Protein AF-A0A6C7D8C8-F1 (afdb_monomer)

Sequence (65 aa):
MNEETLAIIARYPNLKKGIVVAPDVVAHGSARVEIRQDGLLCWRMFEFEKDFAYYLERNLKEVSL

Secondary structure (DSSP, 8-state):
--HHHHHHHHT---BPTTEEEEEEE-GGG-EEEEEEETTEEEEEEETTSTTHHHHHHHHHHHHB-

Solvent-accessible surface area (backbone atoms only — not comparable to full-atom values): 3890 Å² total; per-residue (Å²): 112,61,72,65,62,54,53,58,52,64,75,56,84,50,56,36,89,58,53,46,81,47,78,46,65,45,88,92,74,48,25,33,42,36,35,25,49,78,84,41,83,75,47,72,54,42,67,89,44,86,65,34,70,61,55,51,53,52,51,49,63,69,48,34,112

Mean predicted aligned error: 2.72 Å

Structure (mmCIF, N/CA/C/O backbone):
data_AF-A0A6C7D8C8-F1
#
_entry.id   AF-A0A6C7D8C8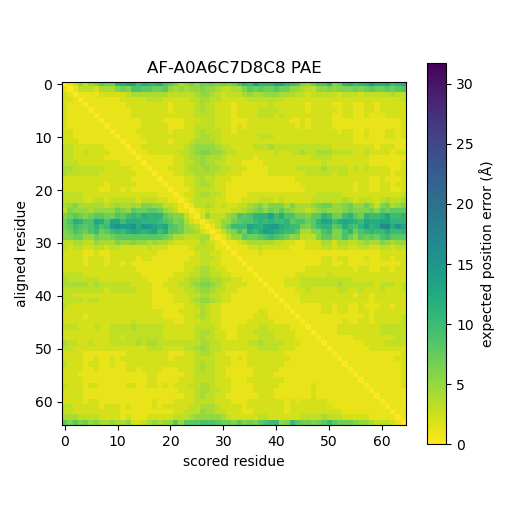-F1
#
loop_
_atom_site.group_PDB
_atom_site.id
_atom_site.type_symbol
_atom_site.label_atom_id
_atom_site.label_alt_id
_atom_site.label_comp_id
_atom_site.label_asym_id
_atom_s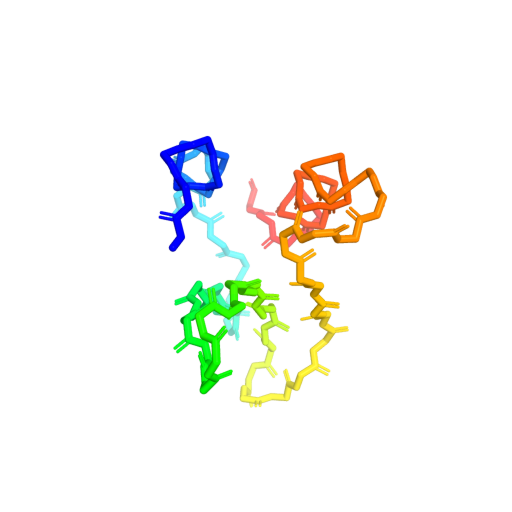ite.label_entity_id
_atom_site.label_seq_id
_atom_site.pdbx_PDB_ins_code
_atom_site.Cartn_x
_atom_site.Cartn_y
_atom_site.Cartn_z
_atom_site.occupancy
_atom_site.B_iso_or_equiv
_atom_site.auth_seq_id
_atom_site.auth_comp_id
_atom_site.auth_asym_id
_atom_site.auth_atom_id
_atom_site.pdbx_PDB_model_num
ATOM 1 N N . MET A 1 1 ? 4.863 -7.245 -7.751 1.00 85.25 1 MET A N 1
ATOM 2 C CA . MET A 1 1 ? 5.098 -6.479 -6.517 1.00 85.25 1 MET A CA 1
ATOM 3 C C . MET A 1 1 ? 6.536 -6.708 -6.132 1.00 85.25 1 MET A C 1
ATOM 5 O O . MET A 1 1 ? 6.947 -7.867 -6.145 1.00 85.25 1 MET A O 1
ATOM 9 N N . ASN A 1 2 ? 7.296 -5.651 -5.879 1.00 87.69 2 ASN A N 1
ATOM 10 C CA . ASN A 1 2 ? 8.688 -5.787 -5.469 1.00 87.69 2 ASN A CA 1
ATOM 11 C C . ASN A 1 2 ? 8.796 -6.141 -3.965 1.00 87.69 2 ASN A C 1
ATOM 13 O O . ASN A 1 2 ? 7.829 -6.025 -3.206 1.00 87.69 2 ASN A O 1
ATOM 17 N N . GLU A 1 3 ? 9.966 -6.624 -3.540 1.00 92.56 3 GLU A N 1
ATOM 18 C CA . GLU A 1 3 ? 10.203 -7.038 -2.146 1.00 92.56 3 GLU A CA 1
ATOM 19 C C . GLU A 1 3 ? 10.153 -5.857 -1.166 1.00 92.56 3 GLU A C 1
ATOM 21 O O . GLU A 1 3 ? 9.695 -6.010 -0.034 1.00 92.56 3 GLU A O 1
ATOM 26 N N . GLU A 1 4 ? 10.563 -4.667 -1.612 1.00 93.75 4 GLU A N 1
ATOM 27 C CA . GLU A 1 4 ? 10.544 -3.441 -0.812 1.00 93.75 4 GLU A CA 1
ATOM 28 C C . GLU A 1 4 ? 9.116 -3.064 -0.396 1.00 93.75 4 GLU A C 1
ATOM 30 O O . GLU A 1 4 ? 8.860 -2.837 0.784 1.00 93.75 4 GLU A O 1
ATOM 35 N N . THR A 1 5 ? 8.157 -3.077 -1.323 1.00 95.06 5 THR A N 1
ATOM 36 C CA . THR A 1 5 ? 6.744 -2.787 -1.059 1.00 95.06 5 THR A CA 1
ATOM 37 C C . THR A 1 5 ? 6.173 -3.732 -0.009 1.00 95.06 5 THR A C 1
ATOM 39 O O . THR A 1 5 ? 5.500 -3.294 0.927 1.00 95.06 5 THR A O 1
ATOM 42 N N . LEU A 1 6 ? 6.470 -5.029 -0.122 1.00 95.38 6 LEU A N 1
ATOM 43 C CA . LEU A 1 6 ? 6.025 -6.026 0.852 1.00 95.38 6 LEU A CA 1
ATOM 44 C C . LEU A 1 6 ? 6.665 -5.795 2.227 1.00 95.38 6 LEU A C 1
ATOM 46 O O . LEU A 1 6 ? 5.969 -5.878 3.239 1.00 95.38 6 LEU A O 1
ATOM 50 N N . ALA A 1 7 ? 7.953 -5.445 2.272 1.00 97.19 7 ALA A N 1
ATOM 51 C CA . ALA A 1 7 ? 8.646 -5.107 3.511 1.00 97.19 7 ALA A CA 1
ATOM 52 C C . ALA A 1 7 ? 8.075 -3.837 4.166 1.00 97.19 7 ALA A C 1
ATOM 54 O O . ALA A 1 7 ? 7.909 -3.796 5.386 1.00 97.19 7 ALA A O 1
ATOM 55 N N . ILE A 1 8 ? 7.717 -2.816 3.377 1.00 97.62 8 ILE A N 1
ATOM 56 C CA . ILE A 1 8 ? 7.044 -1.611 3.876 1.00 97.62 8 ILE A CA 1
ATOM 57 C C . ILE A 1 8 ? 5.706 -1.989 4.519 1.00 97.62 8 ILE A C 1
ATOM 59 O O . ILE A 1 8 ? 5.472 -1.606 5.662 1.00 97.62 8 ILE A O 1
ATOM 63 N N . ILE A 1 9 ? 4.863 -2.771 3.835 1.00 97.38 9 ILE A N 1
ATOM 64 C CA . ILE A 1 9 ? 3.556 -3.210 4.355 1.00 97.38 9 ILE A CA 1
ATOM 65 C C . ILE A 1 9 ? 3.719 -4.031 5.642 1.00 97.38 9 ILE A C 1
ATOM 67 O O . ILE A 1 9 ? 3.007 -3.797 6.617 1.00 97.38 9 ILE A O 1
ATOM 71 N N . ALA A 1 10 ? 4.690 -4.947 5.684 1.00 97.50 10 ALA A N 1
ATOM 72 C CA . ALA A 1 10 ? 4.927 -5.821 6.832 1.00 97.50 10 ALA A CA 1
ATOM 73 C C . ALA A 1 10 ? 5.318 -5.073 8.124 1.00 97.50 10 ALA A C 1
ATOM 75 O O . ALA A 1 10 ? 5.113 -5.604 9.216 1.00 97.50 10 ALA A O 1
ATOM 76 N N . ARG A 1 11 ? 5.832 -3.836 8.032 1.00 98.00 11 ARG A N 1
ATOM 77 C CA . ARG A 1 11 ? 6.110 -2.979 9.204 1.00 98.00 11 ARG A CA 1
ATOM 78 C C . ARG A 1 11 ? 4.846 -2.496 9.925 1.00 98.00 11 ARG A C 1
ATOM 80 O O . ARG A 1 11 ? 4.948 -2.032 11.057 1.00 98.00 11 ARG A O 1
ATOM 87 N N . TYR A 1 12 ? 3.672 -2.628 9.305 1.00 97.56 12 TYR A N 1
ATOM 88 C CA . TYR A 1 12 ? 2.388 -2.141 9.814 1.00 97.56 12 TYR A CA 1
ATOM 89 C C . TYR A 1 12 ? 1.368 -3.286 9.967 1.00 97.56 12 TYR A C 1
ATOM 91 O O . TYR A 1 12 ? 0.370 -3.332 9.248 1.00 97.56 12 TYR A O 1
ATOM 99 N N . PRO A 1 13 ? 1.592 -4.236 10.898 1.00 96.50 13 PRO A N 1
ATOM 100 C CA . PRO A 1 13 ? 0.772 -5.447 11.012 1.00 96.50 13 PRO A CA 1
ATOM 101 C C . PRO A 1 13 ? -0.632 -5.196 11.581 1.00 96.50 13 PRO A C 1
ATOM 103 O O . PRO A 1 13 ? -1.517 -6.034 11.423 1.00 96.50 13 PRO A O 1
ATOM 106 N N . ASN A 1 14 ? -0.839 -4.062 12.255 1.00 97.31 14 ASN A N 1
ATOM 107 C CA . ASN A 1 14 ? -2.081 -3.729 12.942 1.00 97.31 14 ASN A CA 1
ATOM 108 C C . ASN A 1 14 ? -2.703 -2.475 12.329 1.00 97.31 14 ASN A C 1
ATOM 110 O O . ASN A 1 14 ? -2.195 -1.366 12.498 1.00 97.31 14 ASN A O 1
ATOM 114 N N . LEU A 1 15 ? -3.826 -2.658 11.642 1.00 97.50 15 LEU A N 1
ATOM 115 C CA . LEU A 1 15 ? -4.560 -1.587 10.977 1.00 97.50 15 LEU A CA 1
ATOM 116 C C . LEU A 1 15 ? -5.777 -1.168 11.806 1.00 97.50 15 LEU A C 1
ATOM 118 O O . LEU A 1 15 ? -6.345 -1.967 12.559 1.00 97.50 15 LEU A O 1
ATOM 122 N N . LYS A 1 16 ? -6.212 0.085 11.644 1.00 98.00 16 LYS A N 1
ATOM 123 C CA . LYS A 1 16 ? -7.490 0.559 12.189 1.00 98.00 16 LYS A CA 1
ATOM 124 C C . LYS A 1 16 ? -8.637 -0.322 11.681 1.00 98.00 16 LYS A C 1
ATOM 126 O O . LYS A 1 16 ? -8.604 -0.849 10.569 1.00 98.00 16 LYS A O 1
ATOM 131 N N . LYS A 1 17 ? -9.683 -0.470 12.499 1.00 97.69 17 LYS A N 1
ATOM 132 C CA . LYS A 1 17 ? -10.861 -1.282 12.158 1.00 97.69 17 LYS A CA 1
ATOM 133 C C . LYS A 1 17 ? -11.447 -0.855 10.805 1.00 97.69 17 LYS A C 1
ATOM 135 O O . LYS A 1 17 ? -11.643 0.333 10.573 1.00 97.69 17 LYS A O 1
ATOM 140 N N . GLY A 1 18 ? -11.749 -1.835 9.953 1.00 97.25 18 GLY A N 1
ATOM 141 C CA . GLY A 1 18 ? -12.331 -1.611 8.624 1.00 97.25 18 GLY A CA 1
ATOM 142 C C . GLY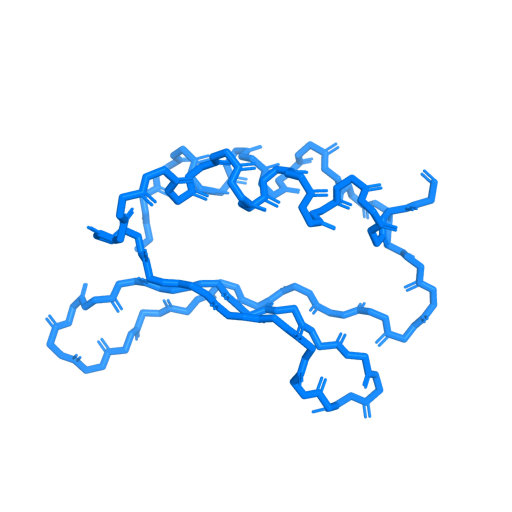 A 1 18 ? -11.307 -1.286 7.532 1.00 97.25 18 GLY A C 1
ATOM 143 O O . GLY A 1 18 ? -11.680 -1.259 6.360 1.00 97.25 18 GLY A O 1
ATOM 144 N N . ILE A 1 19 ? -10.029 -1.083 7.880 1.00 98.31 19 ILE A N 1
ATOM 145 C CA . ILE A 1 19 ? -8.965 -0.835 6.905 1.00 98.31 19 ILE A CA 1
ATOM 146 C C . ILE A 1 19 ? -8.426 -2.146 6.333 1.00 98.31 19 ILE A C 1
ATOM 148 O O . ILE A 1 19 ? -8.117 -3.086 7.064 1.00 98.31 19 ILE A O 1
ATOM 152 N N . VAL A 1 20 ? -8.257 -2.171 5.013 1.00 97.88 20 VAL A N 1
ATOM 153 C CA . VAL A 1 20 ? -7.599 -3.243 4.263 1.00 97.88 20 VAL A CA 1
ATOM 154 C C . VAL A 1 20 ? -6.525 -2.637 3.364 1.00 97.88 20 VAL A C 1
ATOM 156 O O . VAL A 1 20 ? -6.792 -1.685 2.630 1.00 97.88 20 VAL A O 1
ATOM 159 N N . VAL A 1 21 ? -5.324 -3.217 3.397 1.00 97.44 21 VAL A N 1
ATOM 160 C CA . VAL A 1 21 ? -4.222 -2.907 2.476 1.00 97.44 21 VAL A CA 1
ATOM 161 C C . VAL A 1 21 ? -4.122 -4.046 1.466 1.00 97.44 21 VAL A C 1
ATOM 163 O O . VAL A 1 21 ? -3.881 -5.190 1.844 1.00 97.44 21 VAL A O 1
ATOM 166 N N . ALA A 1 22 ? -4.320 -3.740 0.188 1.00 95.00 22 ALA A N 1
ATOM 167 C CA . ALA A 1 22 ? -4.342 -4.714 -0.896 1.00 95.00 22 ALA A CA 1
ATOM 168 C C . ALA A 1 22 ? -3.214 -4.419 -1.900 1.00 95.00 22 ALA A C 1
ATOM 170 O O . ALA A 1 22 ? -3.388 -3.578 -2.789 1.00 95.00 22 ALA A O 1
ATOM 171 N N . PRO A 1 23 ? -2.046 -5.071 -1.765 1.00 93.88 23 PRO A N 1
ATOM 172 C CA . PRO A 1 23 ? -1.051 -5.106 -2.827 1.00 93.88 23 PRO A CA 1
ATOM 173 C C . PRO A 1 23 ? -1.551 -5.985 -3.984 1.00 93.88 23 PRO A C 1
ATOM 175 O O . PRO A 1 23 ? -1.979 -7.116 -3.768 1.00 93.88 23 PRO A O 1
ATOM 178 N N . ASP A 1 24 ? -1.486 -5.475 -5.211 1.00 91.00 24 ASP A N 1
ATOM 179 C CA . ASP A 1 24 ? -2.012 -6.135 -6.410 1.00 91.00 24 ASP A CA 1
ATOM 180 C C . ASP A 1 24 ? -1.086 -5.920 -7.621 1.00 91.00 24 ASP A C 1
ATOM 182 O O . ASP A 1 24 ? -0.392 -4.905 -7.724 1.00 91.00 24 ASP A O 1
ATOM 186 N N . VAL A 1 25 ? -1.070 -6.871 -8.556 1.00 86.25 25 VAL A N 1
ATOM 187 C CA . VAL A 1 25 ? -0.379 -6.750 -9.848 1.00 86.25 25 VAL A CA 1
ATOM 188 C C . VAL A 1 25 ? -1.435 -6.777 -10.941 1.00 86.25 25 VAL A C 1
ATOM 190 O O . VAL A 1 25 ? -2.071 -7.801 -11.177 1.00 86.25 25 VAL A O 1
ATOM 193 N N . VAL A 1 26 ? -1.621 -5.645 -11.619 1.00 81.81 26 VAL A N 1
ATOM 194 C CA . VAL A 1 26 ? -2.633 -5.518 -12.671 1.00 81.81 26 VAL A CA 1
ATOM 195 C C . VAL A 1 26 ? -2.108 -5.991 -14.027 1.00 81.81 26 VAL A C 1
ATOM 197 O O . VAL A 1 26 ? -0.916 -6.265 -14.209 1.00 81.81 26 VAL A O 1
ATOM 200 N N . ALA A 1 27 ? -3.015 -6.064 -15.006 1.00 72.19 27 ALA A N 1
ATOM 201 C CA . ALA A 1 27 ? -2.675 -6.341 -16.397 1.00 72.19 27 ALA A CA 1
ATOM 202 C C . ALA A 1 27 ? -1.503 -5.461 -16.871 1.00 72.19 27 ALA A C 1
ATOM 204 O O . ALA A 1 27 ? -1.387 -4.297 -16.487 1.00 72.19 27 ALA A O 1
ATOM 205 N N . HIS A 1 28 ? -0.634 -6.036 -17.707 1.00 77.31 28 HIS A N 1
ATOM 206 C CA . HIS A 1 28 ? 0.623 -5.427 -18.168 1.00 77.31 28 HIS A CA 1
ATOM 207 C C . HIS A 1 28 ? 1.723 -5.292 -17.096 1.00 77.31 28 HIS A C 1
ATOM 209 O O . HIS A 1 28 ? 2.699 -4.577 -17.305 1.00 77.31 28 HIS A O 1
ATOM 215 N N . GLY A 1 29 ? 1.606 -6.004 -15.969 1.00 76.94 29 GLY A N 1
ATOM 216 C CA . GLY A 1 29 ? 2.695 -6.187 -15.000 1.00 76.94 29 GLY A CA 1
ATOM 217 C C . GLY A 1 29 ? 2.933 -5.001 -14.065 1.00 76.94 29 GLY A C 1
ATOM 218 O O . GLY A 1 29 ? 3.868 -5.031 -13.268 1.00 76.94 29 GLY A O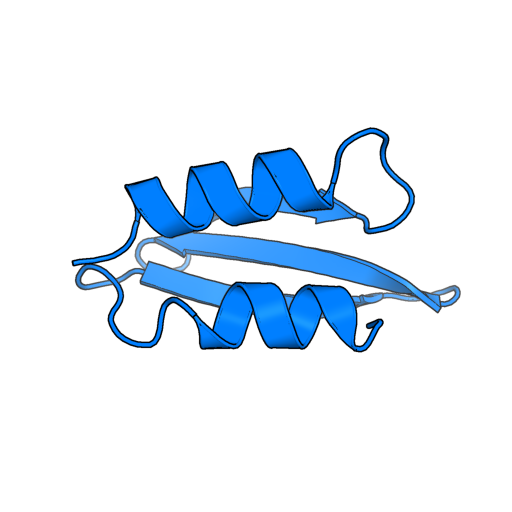 1
ATOM 219 N N . SER A 1 30 ? 2.090 -3.970 -14.127 1.00 86.00 30 SER A N 1
ATOM 220 C CA . SER A 1 30 ? 2.167 -2.845 -13.196 1.00 86.00 30 SER A CA 1
ATOM 221 C C . SER A 1 30 ? 1.669 -3.271 -11.817 1.00 86.00 30 SER A C 1
ATOM 223 O O . SER A 1 30 ? 0.544 -3.742 -11.666 1.00 86.00 30 SER A O 1
ATOM 225 N N . ALA A 1 31 ? 2.503 -3.103 -10.797 1.00 92.88 31 ALA A N 1
ATOM 226 C CA . ALA A 1 31 ? 2.121 -3.344 -9.414 1.00 92.88 31 ALA A CA 1
ATOM 227 C C . ALA A 1 31 ? 1.552 -2.069 -8.779 1.00 92.88 31 ALA A C 1
ATOM 229 O O . ALA A 1 31 ? 1.970 -0.958 -9.109 1.00 92.88 31 ALA A O 1
ATOM 230 N N . ARG A 1 32 ? 0.587 -2.232 -7.876 1.00 94.88 32 ARG A N 1
ATOM 231 C CA . ARG A 1 32 ? -0.054 -1.147 -7.128 1.00 94.88 32 ARG A CA 1
ATOM 232 C C . ARG A 1 32 ? -0.397 -1.581 -5.716 1.00 94.88 32 ARG A C 1
ATOM 234 O O . ARG A 1 32 ? -0.569 -2.767 -5.450 1.00 94.88 32 ARG A O 1
ATOM 241 N N . VAL A 1 33 ? -0.610 -0.610 -4.843 1.00 97.44 33 VAL A N 1
ATOM 242 C CA . VAL A 1 33 ? -1.211 -0.842 -3.529 1.00 97.44 33 VAL A CA 1
ATOM 243 C C . VAL A 1 33 ? -2.481 -0.016 -3.419 1.00 97.44 33 VAL A C 1
ATOM 245 O O . VAL A 1 33 ? -2.500 1.154 -3.797 1.00 97.44 33 VAL A O 1
ATOM 248 N N . GLU A 1 34 ? -3.542 -0.633 -2.908 1.00 97.88 34 GLU A N 1
ATOM 249 C CA . GLU A 1 34 ? -4.777 0.039 -2.515 1.00 97.88 34 GLU A CA 1
ATOM 250 C C . GLU A 1 34 ? -4.927 0.019 -0.992 1.00 97.88 34 GLU A C 1
ATOM 252 O O . GLU A 1 34 ? -4.653 -0.990 -0.344 1.00 97.88 34 GLU A O 1
ATOM 257 N N . ILE A 1 35 ? -5.414 1.122 -0.429 1.00 98.19 35 ILE A N 1
ATOM 258 C CA . ILE A 1 35 ? -5.896 1.198 0.950 1.00 98.19 35 ILE A CA 1
ATOM 259 C C . ILE A 1 35 ? -7.393 1.467 0.885 1.00 98.19 35 ILE A C 1
ATOM 261 O O . ILE A 1 35 ? -7.841 2.439 0.263 1.00 98.19 35 ILE A O 1
ATOM 265 N N . ARG A 1 36 ? -8.167 0.584 1.512 1.00 98.38 36 ARG A N 1
ATOM 266 C CA . ARG A 1 36 ? -9.627 0.626 1.521 1.00 98.38 36 ARG A CA 1
ATOM 267 C C . ARG A 1 36 ? -10.159 0.713 2.939 1.00 98.38 36 ARG A C 1
ATOM 269 O O . ARG A 1 36 ? -9.616 0.056 3.819 1.00 98.38 36 ARG A O 1
ATOM 276 N N . GLN A 1 37 ? -11.239 1.462 3.128 1.00 97.81 37 GLN A N 1
ATOM 277 C CA . GLN A 1 37 ? -12.007 1.506 4.368 1.00 97.81 37 GLN A CA 1
ATOM 278 C C . GLN A 1 37 ? -13.415 0.989 4.095 1.00 97.81 37 GLN A C 1
ATOM 280 O O . GLN A 1 37 ? -14.124 1.548 3.261 1.00 97.81 37 GLN A O 1
ATOM 285 N N . ASP A 1 38 ? -13.804 -0.097 4.762 1.00 97.12 38 ASP A N 1
ATOM 286 C CA . ASP A 1 38 ? -15.137 -0.701 4.631 1.00 97.12 38 ASP A CA 1
ATOM 287 C C . ASP A 1 38 ? -15.527 -0.959 3.156 1.00 97.12 38 ASP A C 1
ATOM 289 O O . ASP A 1 38 ? -16.657 -0.751 2.720 1.00 97.12 38 ASP A O 1
ATOM 293 N N . GLY A 1 39 ? -14.543 -1.388 2.354 1.00 95.88 39 GLY A N 1
ATOM 294 C CA . GLY A 1 39 ? -14.683 -1.670 0.920 1.00 95.88 39 GLY A CA 1
ATOM 295 C C . GLY A 1 39 ? -14.505 -0.461 -0.010 1.00 95.88 39 GLY A C 1
ATOM 296 O O . GLY A 1 39 ? -14.240 -0.652 -1.202 1.00 95.88 39 GLY A O 1
ATOM 297 N N . LEU A 1 40 ? -14.564 0.766 0.510 1.00 97.06 40 LEU A N 1
ATOM 298 C CA . LEU A 1 40 ? -14.367 1.999 -0.256 1.00 97.06 40 LEU A CA 1
ATOM 299 C C . LEU A 1 40 ? -12.881 2.265 -0.497 1.00 97.06 40 LEU A C 1
ATOM 301 O O . LEU A 1 40 ? -12.065 2.094 0.401 1.00 97.06 40 LEU A O 1
ATOM 305 N N . LEU A 1 41 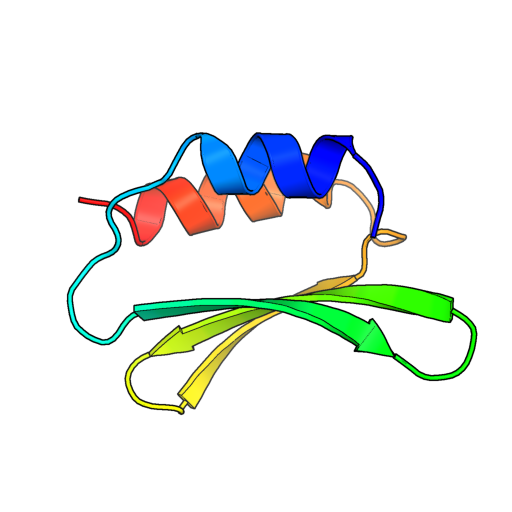? -12.523 2.697 -1.708 1.00 97.31 41 LEU A N 1
ATOM 306 C CA . LEU A 1 41 ? -11.146 3.061 -2.044 1.00 97.31 41 LEU A CA 1
ATOM 307 C C . LEU A 1 41 ? -10.789 4.424 -1.440 1.00 97.31 41 LEU A C 1
ATOM 309 O O . LEU A 1 41 ? -11.352 5.436 -1.848 1.00 97.31 41 LEU A O 1
ATOM 313 N N . CYS A 1 42 ? -9.833 4.445 -0.512 1.00 97.38 42 CYS A N 1
ATOM 314 C CA . CYS A 1 42 ? -9.349 5.671 0.129 1.00 97.38 42 CYS A CA 1
ATOM 315 C C . CYS A 1 42 ? -8.067 6.183 -0.527 1.00 97.38 42 CYS A C 1
ATOM 317 O O . CYS A 1 42 ? -7.911 7.382 -0.739 1.00 97.38 42 CYS A O 1
ATOM 319 N N . TRP A 1 43 ? -7.152 5.274 -0.867 1.00 98.19 43 TRP A N 1
ATOM 320 C CA . TRP A 1 43 ? -5.881 5.613 -1.499 1.00 98.19 43 TRP A CA 1
ATOM 321 C C . TRP A 1 43 ? -5.419 4.498 -2.436 1.00 98.19 43 TRP A C 1
ATOM 323 O O . TRP A 1 43 ? -5.685 3.318 -2.201 1.00 98.19 43 TRP A O 1
ATOM 333 N N . ARG A 1 44 ? -4.721 4.875 -3.509 1.00 97.38 44 ARG A N 1
ATOM 334 C CA . ARG A 1 44 ? -4.079 3.958 -4.452 1.00 97.38 44 ARG A CA 1
ATOM 335 C C . ARG A 1 44 ? -2.867 4.628 -5.068 1.00 97.38 44 ARG A C 1
ATOM 337 O O . ARG A 1 44 ? -2.964 5.789 -5.457 1.00 97.38 44 ARG A O 1
ATOM 344 N N . MET A 1 45 ? -1.807 3.858 -5.272 1.00 97.31 45 MET A N 1
ATOM 345 C CA . MET A 1 45 ? -0.667 4.276 -6.085 1.00 97.31 45 MET A CA 1
ATOM 346 C C . MET A 1 45 ? -0.015 3.064 -6.761 1.00 97.31 45 MET A C 1
ATOM 348 O O . MET A 1 45 ? -0.118 1.941 -6.259 1.00 97.31 45 MET A O 1
ATOM 352 N N . PHE A 1 46 ? 0.618 3.278 -7.908 1.00 95.69 46 PHE A N 1
ATOM 353 C CA . PHE A 1 46 ? 1.400 2.291 -8.647 1.00 95.69 46 PHE A CA 1
ATOM 354 C C . PHE A 1 46 ? 2.889 2.395 -8.295 1.00 95.69 46 PHE A C 1
ATOM 356 O O . PHE A 1 46 ? 3.403 3.491 -8.094 1.00 95.69 46 PHE A O 1
ATOM 363 N N . GLU A 1 47 ? 3.603 1.264 -8.285 1.00 94.31 47 GLU A N 1
ATOM 364 C CA . GLU A 1 47 ? 5.030 1.205 -7.912 1.00 94.31 47 GLU A CA 1
ATOM 365 C C . GLU A 1 47 ? 5.936 2.071 -8.804 1.00 94.31 47 GLU A C 1
ATOM 367 O O . GLU A 1 47 ? 6.988 2.517 -8.356 1.00 94.31 47 GLU A O 1
ATOM 372 N N . PHE A 1 48 ? 5.550 2.317 -10.062 1.00 92.62 48 PHE A N 1
ATOM 373 C CA . PHE A 1 48 ? 6.333 3.150 -10.985 1.00 92.62 48 PHE A CA 1
ATOM 374 C C . PHE A 1 48 ? 6.162 4.654 -10.740 1.00 92.62 48 PHE A C 1
ATOM 376 O O . PHE A 1 48 ? 6.882 5.460 -11.334 1.00 92.62 48 PHE A O 1
ATOM 383 N N . GLU A 1 49 ? 5.174 5.057 -9.938 1.00 94.94 49 GLU A N 1
ATOM 384 C CA . GLU A 1 49 ? 4.932 6.466 -9.663 1.00 94.94 49 GLU A CA 1
ATOM 385 C C . GLU A 1 49 ? 6.026 7.025 -8.749 1.00 94.94 49 GLU A C 1
ATOM 387 O O . GLU A 1 49 ? 6.536 6.364 -7.842 1.00 94.94 49 GLU A O 1
ATOM 392 N N . LYS A 1 50 ? 6.409 8.278 -9.001 1.00 97.25 50 LYS A N 1
ATOM 393 C CA . LYS A 1 50 ? 7.476 8.940 -8.252 1.00 97.25 50 LYS A CA 1
ATOM 394 C C . LYS A 1 50 ? 7.144 8.976 -6.755 1.00 97.25 50 LYS A C 1
ATOM 396 O O . LYS A 1 50 ? 6.020 9.295 -6.377 1.00 97.25 50 LYS A O 1
ATOM 401 N N . ASP A 1 51 ? 8.145 8.700 -5.920 1.00 97.00 51 ASP A N 1
ATOM 402 C CA . ASP A 1 51 ? 8.047 8.721 -4.454 1.00 97.00 51 ASP A CA 1
ATOM 403 C C . ASP A 1 51 ? 7.021 7.713 -3.882 1.00 97.00 51 ASP A C 1
ATOM 405 O O . ASP A 1 51 ? 6.532 7.884 -2.764 1.00 97.00 51 ASP A O 1
ATOM 409 N N . PHE A 1 52 ? 6.710 6.636 -4.620 1.00 96.56 52 PHE A N 1
ATOM 410 C CA . PHE A 1 52 ? 5.760 5.594 -4.208 1.00 96.56 52 PHE A CA 1
ATOM 411 C C . PHE A 1 52 ? 6.001 5.077 -2.781 1.00 96.56 52 PHE A C 1
ATOM 413 O O . PHE A 1 52 ? 5.085 5.098 -1.961 1.00 96.56 52 PHE A O 1
ATOM 420 N N . ALA A 1 53 ? 7.232 4.666 -2.457 1.00 96.88 53 ALA A N 1
ATOM 421 C CA . ALA A 1 53 ? 7.573 4.118 -1.142 1.00 96.88 53 ALA A CA 1
ATOM 422 C C . ALA A 1 53 ? 7.305 5.118 -0.003 1.00 96.88 53 ALA A C 1
ATOM 424 O O . ALA A 1 53 ? 6.763 4.749 1.040 1.00 96.88 53 ALA A O 1
ATOM 425 N N . TYR A 1 54 ? 7.614 6.399 -0.233 1.00 98.00 54 TYR A N 1
ATOM 426 C CA . TYR A 1 54 ? 7.359 7.472 0.726 1.0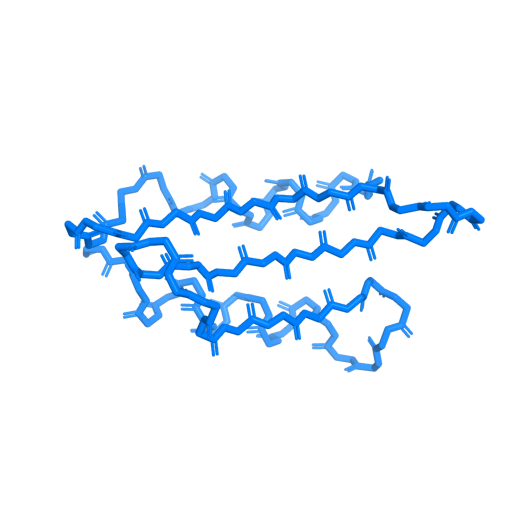0 98.00 54 TYR A CA 1
ATOM 427 C C . TYR A 1 54 ? 5.859 7.635 0.997 1.00 98.00 54 TYR A C 1
ATOM 429 O O . TYR A 1 54 ? 5.434 7.669 2.155 1.00 98.00 54 TYR A O 1
ATOM 437 N N . TYR A 1 55 ? 5.040 7.713 -0.056 1.00 98.44 55 TYR A N 1
ATOM 438 C CA . TYR A 1 55 ? 3.596 7.868 0.108 1.00 98.44 55 TYR A CA 1
ATOM 439 C C . TYR A 1 55 ? 2.940 6.611 0.677 1.00 98.44 55 TYR A C 1
ATOM 441 O O . TYR A 1 55 ? 2.047 6.739 1.515 1.00 98.44 55 TYR A O 1
ATOM 449 N N . LEU A 1 56 ? 3.394 5.418 0.290 1.00 98.12 56 LEU A N 1
ATOM 450 C CA . LEU A 1 56 ? 2.928 4.160 0.864 1.00 98.12 56 LEU A CA 1
ATOM 451 C C . LEU A 1 56 ? 3.155 4.138 2.379 1.00 98.12 56 LEU A C 1
ATOM 453 O O . LEU A 1 56 ? 2.206 3.958 3.139 1.00 98.12 56 LEU A O 1
ATOM 457 N N . GLU A 1 57 ? 4.389 4.377 2.829 1.00 98.19 57 GLU A N 1
ATOM 458 C CA . GLU A 1 57 ? 4.730 4.354 4.254 1.00 98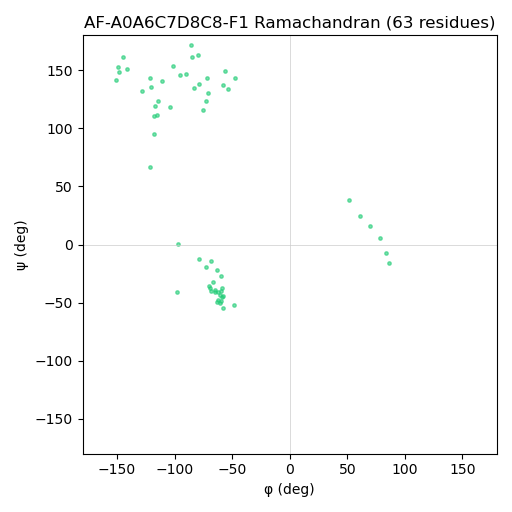.19 57 GLU A CA 1
ATOM 459 C C . GLU A 1 57 ? 3.976 5.433 5.044 1.00 98.19 57 GLU A C 1
ATOM 461 O O . GLU A 1 57 ? 3.455 5.169 6.130 1.00 98.19 57 GLU A O 1
ATOM 466 N N . ARG A 1 58 ? 3.838 6.638 4.476 1.00 98.38 58 ARG A N 1
ATOM 467 C CA . ARG A 1 58 ? 3.056 7.721 5.083 1.00 98.38 58 ARG A CA 1
ATOM 468 C C . ARG A 1 58 ? 1.590 7.330 5.288 1.00 98.38 58 ARG A C 1
ATOM 470 O O . ARG A 1 58 ? 1.069 7.542 6.381 1.00 98.38 58 ARG A O 1
ATOM 477 N N . ASN A 1 59 ? 0.933 6.779 4.265 1.00 98.38 59 ASN A N 1
ATOM 478 C CA . ASN A 1 59 ? -0.474 6.387 4.366 1.00 98.38 59 ASN A CA 1
ATOM 479 C C . ASN A 1 59 ? -0.653 5.197 5.317 1.00 98.38 59 ASN A C 1
ATOM 481 O O . ASN A 1 59 ? -1.573 5.208 6.129 1.00 98.38 59 ASN A O 1
ATOM 485 N N . LEU A 1 60 ? 0.246 4.206 5.282 1.00 98.31 60 LEU A N 1
ATOM 486 C CA . LEU A 1 60 ? 0.220 3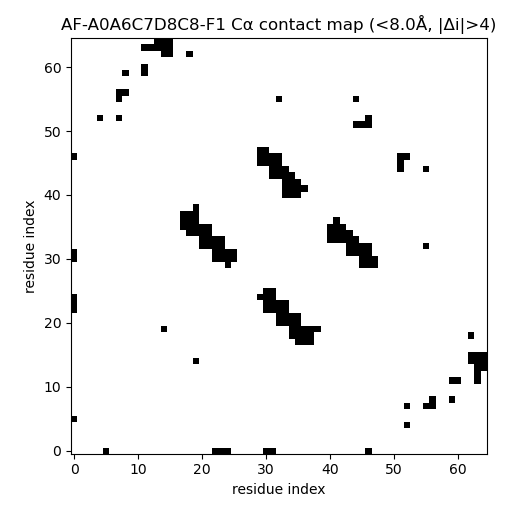.082 6.222 1.00 98.31 60 LEU A CA 1
ATOM 487 C C . LEU A 1 60 ? 0.337 3.557 7.670 1.00 98.31 60 LEU A C 1
ATOM 489 O O . LEU A 1 60 ? -0.460 3.143 8.509 1.00 98.31 60 LEU A O 1
ATOM 493 N N . LYS A 1 61 ? 1.257 4.483 7.960 1.00 98.12 61 LYS A N 1
ATOM 494 C CA . LYS A 1 61 ? 1.389 5.091 9.290 1.00 98.12 61 LYS A CA 1
ATOM 495 C C . LYS A 1 61 ? 0.107 5.794 9.741 1.00 98.12 61 LYS A C 1
ATOM 497 O O . LYS A 1 61 ? -0.230 5.741 10.918 1.00 98.12 61 LYS A O 1
ATOM 502 N N . GLU A 1 62 ? -0.609 6.441 8.826 1.00 97.69 62 GLU A N 1
ATOM 503 C CA . GLU A 1 62 ? -1.870 7.122 9.131 1.00 97.69 62 GLU A CA 1
ATOM 504 C C . GLU A 1 62 ? -3.009 6.146 9.454 1.00 97.69 62 GLU A C 1
ATOM 506 O O . GLU A 1 62 ? -3.836 6.436 10.321 1.00 97.69 62 GLU A O 1
ATOM 511 N N . VAL A 1 63 ? -3.062 4.988 8.792 1.00 97.69 63 VAL A N 1
ATOM 512 C CA . VAL A 1 63 ? -4.147 4.004 8.961 1.00 97.69 63 VAL A CA 1
ATOM 513 C C . VAL A 1 63 ? -3.822 2.864 9.931 1.00 97.69 63 VAL A C 1
ATOM 515 O O . VAL A 1 63 ? -4.670 2.001 10.161 1.00 97.69 63 VAL A O 1
ATOM 518 N N . SER A 1 64 ? -2.628 2.869 10.520 1.00 96.94 64 SER A N 1
ATOM 519 C CA . SER A 1 64 ? -2.200 1.904 11.541 1.00 96.94 64 SER A CA 1
ATOM 520 C C . SER A 1 64 ? -2.638 2.303 12.954 1.00 96.94 64 SER A C 1
ATOM 522 O O . SER A 1 64 ? -3.010 3.459 13.186 1.00 96.94 64 SER A O 1
ATOM 524 N N . LEU A 1 65 ? -2.641 1.326 13.871 1.00 92.12 65 LEU A N 1
ATOM 525 C CA . LEU A 1 65 ? -2.897 1.520 15.310 1.00 92.12 65 LEU A CA 1
ATOM 526 C C . LEU A 1 65 ? -1.701 2.130 16.050 1.00 92.12 65 LEU A C 1
ATOM 528 O O . LEU A 1 65 ? -0.550 1.791 15.697 1.00 92.12 65 LEU A O 1
#

Organism: NCBI:txid2577858

Nearest PDB structures (foldseek):
  5dmr-assembly1_A  TM=5.431E-01  e=7.880E-01  Moloney murine leukemia virus isolate Shinnick
  9gco-assembly1_C  TM=5.658E-01  e=1.796E+00  Xenorhabdus bovienii SS-2004
  6fae-assembly1_A  TM=5.929E-01  e=3.177E+00  Homo sapiens
  7dey-assemb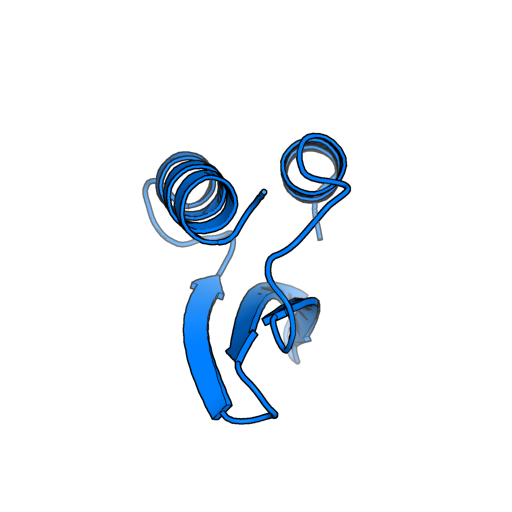ly1_A  TM=3.495E-01  e=7.880E-01  Scheffersomyces stipitis CBS 6054
  4yl5-assembly1_A-2  TM=3.981E-01  e=1.686E+00  Acinetobacter baumannii IS-123

Foldseek 3Di:
DDPLLVVLLVVFPAFDPQWDWDWDQDPPRWTKIFIDGVNHTDDMDTPPDPCRSVVSNVVSVVGGD

pLDDT: mean 94.83, std 5.53, range [72.19, 98.44]

Radius of gyration: 11.19 Å; Cα contacts (8 Å, |Δi|>4): 93; chains: 1; bounding box: 26×16×34 Å